Protein AF-A0A7W5HLA7-F1 (afdb_monomer_lite)

Organism: NCBI:txid795312

Secondary structure (DSSP, 8-state):
-----TTSS---------S-----------SHHHHHHHHHHHHHHHHH--

Radius of gyration: 28.7 Å; chains: 1; bounding box: 34×38×82 Å

Sequence (50 aa):
MKMRNDDLTRQDDELTISDSPEEVNQFRFGFWPEIAGLVATGLIIWLMLL

Structure (mmCIF, N/CA/C/O backbone):
data_AF-A0A7W5HLA7-F1
#
_entry.id   AF-A0A7W5HLA7-F1
#
loop_
_atom_site.group_PDB
_atom_site.id
_atom_site.type_symbol
_atom_site.label_atom_id
_atom_site.label_alt_id
_atom_site.label_comp_id
_atom_site.label_asym_id
_atom_site.label_entity_id
_atom_site.label_seq_id
_atom_site.pdbx_PDB_ins_code
_atom_site.Cartn_x
_atom_site.Cartn_y
_atom_site.Cartn_z
_atom_site.occupancy
_atom_site.B_iso_or_equiv
_atom_site.auth_seq_id
_atom_site.auth_comp_id
_atom_site.auth_asym_id
_atom_site.auth_atom_id
_atom_site.pdbx_PDB_model_num
ATOM 1 N N . MET A 1 1 ? -16.180 30.409 63.707 1.00 43.16 1 MET A N 1
ATOM 2 C CA . MET A 1 1 ? -16.843 29.629 62.641 1.00 43.16 1 MET A CA 1
ATOM 3 C C . MET A 1 1 ? -15.759 28.978 61.803 1.00 43.16 1 MET A C 1
ATOM 5 O O . MET A 1 1 ? -15.051 29.678 61.095 1.00 43.16 1 MET A O 1
ATOM 9 N N . LYS A 1 2 ? -15.541 27.674 61.984 1.00 41.50 2 LYS A N 1
ATOM 10 C CA . LYS A 1 2 ? -14.542 26.906 61.236 1.00 41.50 2 LYS A CA 1
ATOM 11 C C . LYS A 1 2 ? -15.233 26.453 59.947 1.00 41.50 2 LYS A C 1
ATOM 13 O O . LYS A 1 2 ? -16.184 25.680 60.031 1.00 41.50 2 LYS A O 1
ATOM 18 N N . MET A 1 3 ? -14.848 27.023 58.8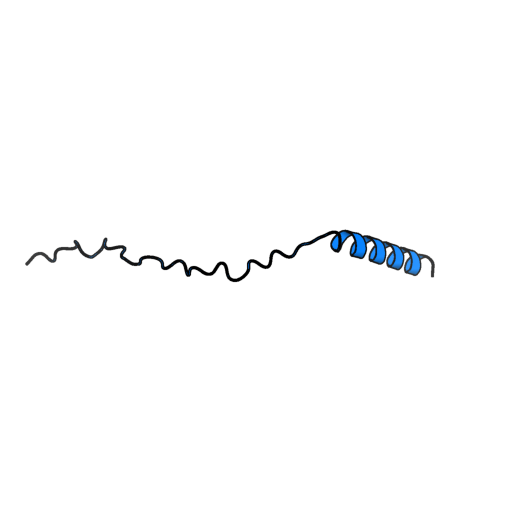03 1.00 51.97 3 MET A N 1
ATOM 19 C CA . MET A 1 3 ? -15.320 26.577 57.488 1.00 51.97 3 MET A CA 1
ATOM 20 C C . MET A 1 3 ? -15.012 25.083 57.372 1.00 51.97 3 MET A C 1
ATOM 22 O O . MET A 1 3 ? -13.856 24.673 57.459 1.00 51.97 3 MET A O 1
ATOM 26 N N . ARG A 1 4 ? -16.068 24.268 57.302 1.00 57.19 4 ARG A N 1
ATOM 27 C CA . ARG A 1 4 ? -15.963 22.829 57.077 1.00 57.19 4 ARG A CA 1
ATOM 28 C C . ARG A 1 4 ? -15.501 22.651 55.637 1.00 57.19 4 ARG A C 1
ATOM 30 O O . ARG A 1 4 ? -16.280 22.869 54.720 1.00 57.19 4 ARG A O 1
ATOM 37 N N . ASN A 1 5 ? -14.235 22.289 55.466 1.00 55.56 5 ASN A N 1
ATOM 38 C CA . ASN A 1 5 ? -13.615 21.915 54.194 1.00 55.56 5 ASN A CA 1
ATOM 39 C C . ASN A 1 5 ? -14.090 20.528 53.707 1.00 55.56 5 ASN A C 1
ATOM 41 O O . ASN A 1 5 ? -13.346 19.831 53.028 1.00 55.56 5 ASN A O 1
ATOM 45 N N . ASP A 1 6 ? -15.309 20.119 54.064 1.00 55.72 6 ASP A N 1
ATOM 46 C CA . ASP A 1 6 ? -15.864 18.799 53.735 1.00 55.72 6 ASP A CA 1
ATOM 47 C C . ASP A 1 6 ? -16.455 18.761 52.313 1.00 55.72 6 ASP A C 1
ATOM 49 O O . ASP A 1 6 ? -16.930 17.726 51.865 1.00 55.72 6 ASP A O 1
ATOM 53 N N . ASP A 1 7 ? -16.406 19.887 51.593 1.00 55.50 7 ASP A N 1
ATOM 54 C CA . ASP A 1 7 ? -16.936 20.037 50.230 1.00 55.50 7 ASP A CA 1
ATOM 55 C C . ASP A 1 7 ? -15.830 20.008 49.152 1.00 55.50 7 ASP A C 1
ATOM 57 O O . ASP A 1 7 ? -16.103 20.068 47.959 1.00 55.50 7 ASP A O 1
ATOM 61 N N . LEU A 1 8 ? -14.555 19.895 49.554 1.00 54.72 8 LEU A N 1
ATOM 62 C CA . LEU A 1 8 ? -13.402 19.875 48.635 1.00 54.72 8 LEU A CA 1
ATOM 63 C C . LEU A 1 8 ? -13.042 18.471 48.124 1.00 54.72 8 LEU A C 1
ATOM 65 O O . LEU A 1 8 ? -12.117 18.326 47.328 1.00 54.72 8 LEU A O 1
ATOM 69 N N . THR A 1 9 ? -13.749 17.436 48.581 1.00 59.81 9 THR A N 1
ATOM 70 C CA . THR A 1 9 ? -13.552 16.046 48.137 1.00 59.81 9 THR A CA 1
ATOM 71 C C . THR A 1 9 ? -14.779 15.465 47.446 1.00 59.81 9 THR A C 1
ATOM 73 O O . THR A 1 9 ? -14.780 14.277 47.126 1.00 59.81 9 THR A O 1
ATOM 76 N N . ARG A 1 10 ? -15.833 16.263 47.224 1.00 55.59 10 ARG A N 1
ATOM 77 C CA . ARG A 1 10 ? -17.015 15.822 46.482 1.00 55.59 10 ARG A CA 1
ATOM 78 C C . ARG A 1 10 ? -16.672 15.799 44.992 1.00 55.59 10 ARG A C 1
ATOM 80 O O . ARG A 1 10 ? -16.920 16.756 44.267 1.00 55.59 10 ARG A O 1
ATOM 87 N N . GLN A 1 11 ? -16.044 14.711 44.556 1.00 63.22 11 GLN A N 1
ATOM 88 C CA . GL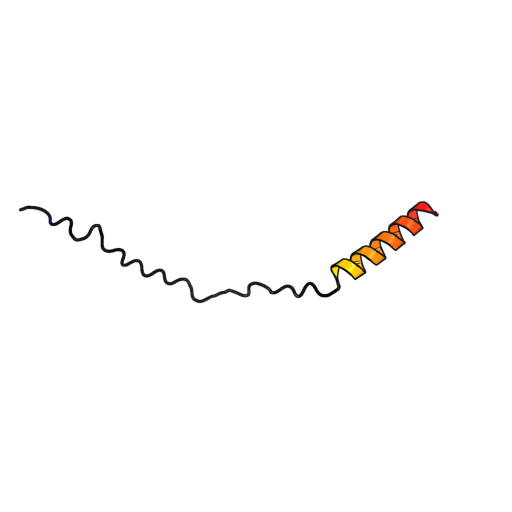N A 1 11 ? -15.850 14.383 43.146 1.00 63.22 11 GLN A CA 1
ATOM 89 C C . GLN A 1 11 ? -17.183 13.896 42.555 1.00 63.22 11 GLN A C 1
ATOM 91 O O . GLN A 1 11 ? -17.296 12.753 42.134 1.00 63.22 11 GLN A O 1
ATOM 96 N N . ASP A 1 12 ? -18.193 14.768 42.551 1.00 58.88 12 ASP A N 1
ATOM 97 C CA . ASP A 1 12 ? -19.485 14.517 41.894 1.00 58.88 12 ASP A CA 1
ATOM 98 C C . ASP A 1 12 ? -19.496 15.077 40.468 1.00 58.88 12 ASP A C 1
ATOM 100 O O . ASP A 1 12 ? -20.543 15.423 39.924 1.00 58.88 12 ASP A O 1
ATOM 104 N N . ASP A 1 13 ? -18.325 15.113 39.839 1.00 56.47 13 ASP A N 1
ATOM 105 C CA . ASP A 1 13 ? -18.265 14.997 38.396 1.00 56.47 13 ASP A CA 1
ATOM 106 C C . ASP A 1 13 ? -18.369 13.501 38.113 1.00 56.47 13 ASP A C 1
ATOM 108 O O . ASP A 1 13 ? -17.376 12.811 37.870 1.00 56.47 13 ASP A O 1
ATOM 112 N N . GLU A 1 14 ? -19.598 12.985 38.211 1.00 56.31 14 GLU A N 1
ATOM 113 C CA . GLU A 1 14 ? -19.991 11.825 37.429 1.00 56.31 14 GLU A CA 1
ATOM 114 C C . GLU A 1 14 ? -19.557 12.178 36.011 1.00 56.31 14 GLU A C 1
ATOM 116 O O . GLU A 1 14 ? -20.187 12.995 35.331 1.00 56.31 14 GLU A O 1
ATOM 121 N N . LEU A 1 15 ? -18.398 11.648 35.604 1.00 56.59 15 LEU A N 1
ATOM 122 C CA . LEU A 1 15 ? -18.069 11.551 34.208 1.00 56.59 15 LEU A CA 1
ATOM 123 C C . LEU A 1 15 ? -19.242 10.764 33.645 1.00 56.59 15 LEU A C 1
ATOM 125 O O . LEU A 1 15 ? -19.254 9.534 33.646 1.00 56.59 15 LEU A O 1
ATOM 129 N N . THR A 1 16 ? -20.215 11.495 33.121 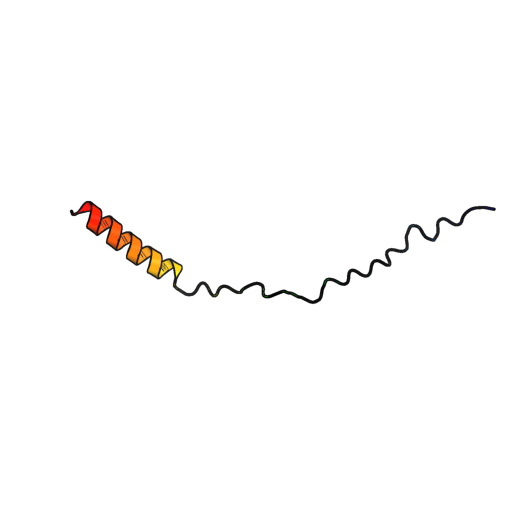1.00 55.59 16 THR A N 1
ATOM 130 C CA . THR A 1 16 ? -20.881 11.109 31.901 1.00 55.59 16 THR A CA 1
ATOM 131 C C . THR A 1 16 ? -19.748 10.980 30.889 1.00 55.59 16 THR A C 1
ATOM 133 O O . THR A 1 16 ? -19.455 11.878 30.103 1.00 55.59 16 THR A O 1
ATOM 136 N N . ILE A 1 17 ? -19.026 9.852 30.985 1.00 56.06 17 ILE A N 1
ATOM 137 C CA . ILE A 1 17 ? -18.407 9.193 29.855 1.00 56.06 17 ILE A CA 1
ATOM 138 C C . ILE A 1 17 ? -19.573 9.129 28.896 1.00 56.06 17 ILE A C 1
ATOM 140 O O . ILE A 1 17 ? -20.507 8.352 29.076 1.00 56.06 17 ILE A O 1
ATOM 144 N N . SER A 1 18 ? -19.577 10.125 28.015 1.00 53.84 18 SER A N 1
ATOM 145 C CA . SER A 1 18 ? -20.458 10.236 26.882 1.00 53.84 18 SER A CA 1
ATOM 146 C C . SER A 1 18 ? -20.531 8.836 26.315 1.00 53.84 18 SER A C 1
ATOM 148 O O . SER A 1 18 ? -19.512 8.287 25.889 1.00 53.84 18 SER A O 1
ATOM 150 N N . ASP A 1 19 ? -21.710 8.238 26.438 1.00 55.44 19 ASP A N 1
ATOM 151 C CA . ASP A 1 19 ? -22.020 6.870 26.048 1.00 55.44 19 ASP A CA 1
ATOM 152 C C . ASP A 1 19 ? -22.128 6.820 24.518 1.00 55.44 19 ASP A C 1
ATOM 154 O O . ASP A 1 19 ? -23.144 6.496 23.911 1.00 55.44 19 ASP A O 1
ATOM 158 N N . SER A 1 20 ? -21.057 7.273 23.883 1.00 60.50 20 SER A N 1
ATOM 159 C CA . SER A 1 20 ? -20.844 7.288 22.461 1.00 60.50 20 SER A CA 1
ATOM 160 C C . SER A 1 20 ? -19.423 6.790 22.258 1.00 60.50 20 SER A C 1
ATOM 162 O O . SER A 1 20 ? -18.483 7.585 22.155 1.00 60.50 20 SER A O 1
ATOM 164 N N . PRO A 1 21 ? -19.215 5.466 22.153 1.00 55.94 21 PRO A N 1
ATOM 165 C CA . PRO A 1 21 ? -18.254 4.996 21.182 1.00 55.94 21 PRO A CA 1
ATOM 166 C C . PRO A 1 21 ? -18.827 5.418 19.826 1.00 55.94 21 PRO A C 1
ATOM 168 O O . PRO A 1 21 ? -19.481 4.627 19.150 1.00 55.94 21 PRO A O 1
ATOM 171 N N . GLU A 1 22 ? -18.662 6.702 19.494 1.00 58.09 22 GLU A N 1
ATOM 172 C CA . GLU A 1 22 ? -18.933 7.269 18.185 1.00 58.09 22 GLU A CA 1
ATOM 173 C C . GLU A 1 22 ? -18.042 6.489 17.251 1.00 58.09 22 GLU A C 1
ATOM 175 O O . GLU A 1 22 ? -16.837 6.724 17.205 1.00 58.09 22 GLU A O 1
ATOM 180 N N . GLU A 1 23 ? -18.646 5.439 16.698 1.00 59.38 23 GLU A N 1
ATOM 181 C CA . GLU A 1 23 ? -18.157 4.577 15.649 1.00 59.38 23 GLU A CA 1
ATOM 182 C C . GLU A 1 23 ? -16.638 4.635 15.589 1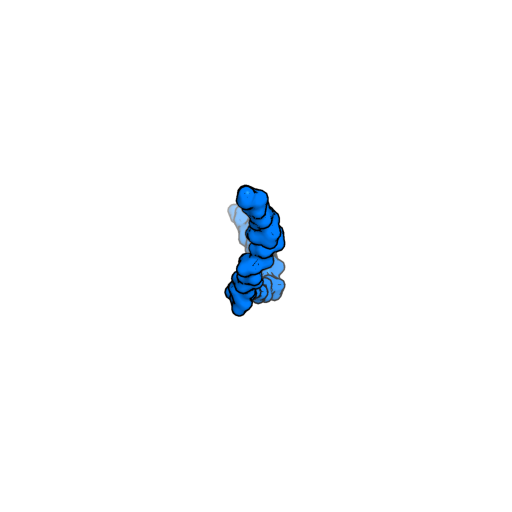.00 59.38 23 GLU A C 1
ATOM 184 O O . GLU A 1 23 ? -16.066 5.325 14.742 1.00 59.38 23 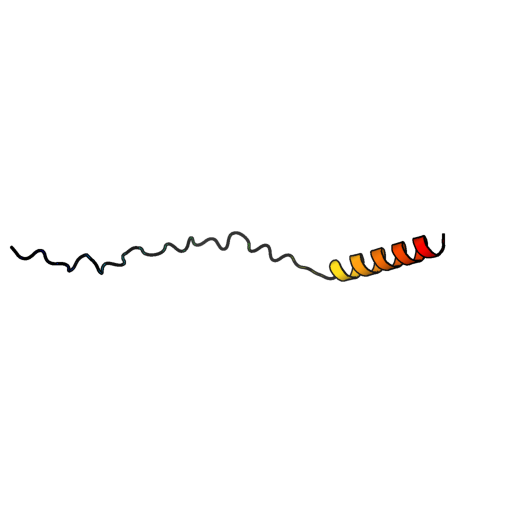GLU A O 1
ATOM 189 N N . VAL A 1 24 ? -15.962 3.934 16.517 1.00 59.03 24 VAL A N 1
ATOM 190 C CA . VAL A 1 24 ? -14.593 3.502 16.239 1.00 59.03 24 VAL A CA 1
ATOM 191 C C . VAL A 1 24 ? -14.739 2.751 14.942 1.00 59.03 24 VAL A C 1
ATOM 193 O O . VAL A 1 24 ? -15.246 1.632 14.935 1.00 59.03 24 VAL A O 1
ATOM 196 N N . ASN A 1 25 ? -14.479 3.454 13.843 1.00 61.59 25 ASN A N 1
ATOM 197 C CA . ASN A 1 25 ? -14.731 2.983 12.510 1.00 61.59 25 ASN A CA 1
ATOM 198 C C . ASN A 1 25 ? -13.845 1.761 12.448 1.00 61.59 25 ASN A C 1
ATOM 200 O O . ASN A 1 25 ? -12.617 1.882 12.394 1.00 61.59 25 ASN A O 1
ATOM 204 N N . GLN A 1 26 ? -14.459 0.593 12.645 1.00 60.12 26 GLN A N 1
ATOM 205 C CA . GLN A 1 26 ? -13.793 -0.684 12.594 1.00 60.12 26 GLN A CA 1
ATOM 206 C C . GLN A 1 26 ? -13.538 -0.827 11.111 1.00 60.12 26 GLN A C 1
ATOM 208 O O . GLN A 1 26 ? -14.285 -1.505 10.409 1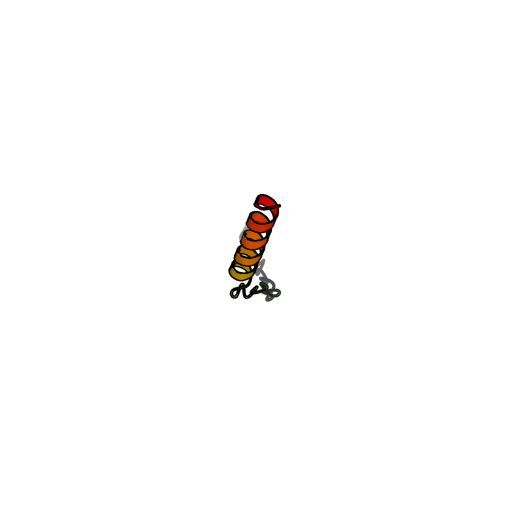.00 60.12 26 GLN A O 1
ATOM 213 N N . PHE A 1 27 ? -12.559 -0.065 10.615 1.00 62.88 27 PHE A N 1
ATOM 214 C CA . PHE A 1 27 ? -12.060 -0.145 9.273 1.00 62.88 27 PHE A CA 1
ATOM 215 C C . PHE A 1 27 ? -11.662 -1.597 9.183 1.00 62.88 27 PHE A C 1
ATOM 217 O O . PHE A 1 27 ? -10.657 -2.035 9.746 1.00 62.88 27 PHE A O 1
ATOM 224 N N . ARG A 1 28 ? -12.545 -2.377 8.566 1.00 67.62 28 ARG A N 1
ATOM 225 C CA . ARG A 1 28 ? -12.289 -3.752 8.213 1.00 67.62 28 ARG A CA 1
ATOM 226 C C . ARG A 1 28 ? -11.247 -3.629 7.123 1.00 67.62 28 ARG A C 1
ATOM 228 O O . ARG A 1 28 ? -11.578 -3.631 5.940 1.00 67.62 28 ARG A O 1
ATOM 235 N N . PHE A 1 29 ? -9.997 -3.453 7.539 1.00 66.62 29 PHE A N 1
ATOM 236 C CA . PHE A 1 29 ? -8.822 -3.705 6.737 1.00 66.62 29 PHE A CA 1
ATOM 237 C C . PHE A 1 29 ? -8.877 -5.204 6.447 1.00 66.62 29 PHE A C 1
ATOM 239 O O . PHE A 1 29 ? -8.257 -6.019 7.118 1.00 66.62 29 PHE A O 1
ATOM 246 N N . GLY A 1 30 ? -9.752 -5.589 5.515 1.00 74.94 30 GLY A N 1
ATOM 247 C CA . GLY A 1 30 ? -9.669 -6.879 4.858 1.00 74.94 30 GLY A CA 1
ATOM 248 C C . GLY A 1 30 ? -8.380 -6.917 4.044 1.00 74.94 30 GLY A C 1
ATOM 249 O O . GLY A 1 30 ? -7.453 -6.156 4.288 1.00 74.94 30 GLY A O 1
ATOM 250 N N . PHE A 1 31 ? -8.346 -7.714 2.987 1.00 79.75 31 PHE A N 1
ATOM 251 C CA . PHE A 1 31 ? -7.139 -7.885 2.167 1.00 79.75 31 PHE A CA 1
ATOM 252 C C . PHE A 1 31 ? -6.774 -6.677 1.272 1.00 79.75 31 PHE A C 1
ATOM 254 O O . PHE A 1 31 ? -6.073 -6.816 0.271 1.00 79.75 31 PHE A O 1
ATOM 261 N N . TRP A 1 32 ? -7.310 -5.488 1.563 1.00 87.69 32 TRP A N 1
ATOM 262 C CA . TRP A 1 32 ? -7.126 -4.286 0.748 1.00 87.69 32 TRP A CA 1
ATOM 263 C C . TRP A 1 32 ? -5.677 -3.768 0.743 1.00 87.69 32 TRP A C 1
ATOM 265 O O . TRP A 1 32 ? -5.195 -3.418 -0.337 1.00 87.69 32 TRP A O 1
ATOM 275 N N . PRO A 1 33 ? -4.951 -3.749 1.883 1.00 90.56 33 PRO A N 1
ATOM 276 C CA . PRO A 1 33 ? -3.529 -3.404 1.899 1.00 90.56 33 PRO A CA 1
ATOM 277 C C . PRO A 1 33 ? -2.678 -4.341 1.031 1.00 90.56 33 PRO A C 1
ATOM 279 O O . PRO A 1 33 ? -1.798 -3.881 0.305 1.00 90.56 33 PRO A O 1
ATOM 282 N N . GLU A 1 34 ? -2.966 -5.641 1.047 1.00 90.88 34 GLU A N 1
ATOM 283 C CA . GLU A 1 34 ? -2.242 -6.655 0.277 1.00 90.88 34 GLU A CA 1
ATOM 284 C C . GLU A 1 34 ? -2.487 -6.505 -1.227 1.00 90.88 34 GLU A C 1
ATOM 286 O O . GLU A 1 34 ? -1.541 -6.534 -2.016 1.00 90.88 34 GLU A O 1
ATOM 291 N N . ILE A 1 35 ? -3.743 -6.286 -1.633 1.00 94.38 35 ILE A N 1
ATOM 292 C CA . ILE A 1 35 ? -4.094 -6.038 -3.040 1.00 94.38 35 ILE A CA 1
ATOM 293 C C . ILE A 1 35 ? -3.414 -4.755 -3.535 1.00 94.38 35 ILE A C 1
ATOM 295 O O . ILE A 1 35 ? -2.822 -4.752 -4.616 1.00 94.38 35 ILE A O 1
ATOM 299 N N . ALA A 1 36 ? -3.448 -3.681 -2.740 1.00 95.25 36 ALA A N 1
ATOM 300 C CA . ALA A 1 36 ? -2.782 -2.425 -3.079 1.00 95.25 36 ALA A CA 1
ATOM 301 C C . ALA A 1 36 ? -1.262 -2.605 -3.226 1.00 95.25 36 ALA A C 1
ATOM 303 O O . ALA A 1 36 ? -0.670 -2.087 -4.175 1.00 95.25 36 ALA A O 1
ATOM 304 N N . GLY A 1 37 ? -0.645 -3.390 -2.337 1.00 95.25 37 GLY A N 1
ATOM 305 C CA . GLY A 1 37 ? 0.770 -3.744 -2.413 1.00 95.25 37 GLY A CA 1
ATOM 306 C C . GLY A 1 37 ? 1.123 -4.477 -3.707 1.00 95.25 37 GLY A C 1
ATOM 307 O O . GLY A 1 37 ? 2.048 -4.067 -4.405 1.00 95.25 37 GLY A O 1
ATOM 308 N N . LEU A 1 38 ? 0.352 -5.504 -4.079 1.00 97.12 38 LEU A N 1
ATOM 309 C CA . LEU A 1 38 ? 0.585 -6.272 -5.310 1.00 97.12 38 LEU A CA 1
ATOM 310 C C . LEU A 1 38 ? 0.472 -5.407 -6.571 1.00 97.12 38 LEU A C 1
ATOM 312 O O . LEU A 1 38 ? 1.316 -5.503 -7.465 1.00 97.12 38 LEU A O 1
ATOM 316 N N . VAL A 1 39 ? -0.538 -4.535 -6.634 1.00 97.31 39 VAL A N 1
ATOM 317 C CA . VAL A 1 39 ? -0.712 -3.600 -7.755 1.00 97.31 39 VAL A CA 1
ATOM 318 C C . VAL A 1 39 ? 0.462 -2.622 -7.834 1.00 97.31 39 VAL A C 1
ATOM 320 O O . VAL A 1 39 ? 1.019 -2.421 -8.915 1.00 97.31 39 VAL A O 1
ATOM 323 N N . ALA A 1 40 ? 0.885 -2.055 -6.700 1.00 97.38 40 ALA A N 1
ATOM 324 C CA . ALA A 1 40 ? 2.023 -1.141 -6.649 1.00 97.38 40 ALA A CA 1
ATOM 325 C C . ALA A 1 40 ? 3.327 -1.822 -7.097 1.00 97.38 40 ALA A C 1
ATOM 327 O O . ALA A 1 40 ? 4.072 -1.254 -7.895 1.00 97.38 40 ALA A O 1
ATOM 328 N N . THR A 1 41 ? 3.584 -3.055 -6.651 1.00 97.50 41 THR A N 1
ATOM 329 C CA . THR A 1 41 ? 4.746 -3.837 -7.097 1.00 97.50 41 THR A CA 1
ATOM 330 C C . THR A 1 41 ? 4.727 -4.063 -8.609 1.00 97.50 41 THR A C 1
ATOM 332 O O . THR A 1 41 ? 5.743 -3.840 -9.266 1.00 97.50 41 THR A O 1
ATOM 335 N N . GLY A 1 42 ? 3.579 -4.443 -9.179 1.00 97.88 42 GLY A N 1
ATOM 336 C CA . GLY A 1 42 ? 3.434 -4.618 -10.626 1.00 97.88 42 GLY A CA 1
ATOM 337 C C . GLY A 1 42 ? 3.721 -3.336 -11.413 1.00 97.88 42 GLY A C 1
ATOM 338 O O . GLY A 1 42 ? 4.442 -3.377 -12.408 1.00 97.88 42 GLY A O 1
ATOM 339 N N . LEU A 1 43 ? 3.225 -2.189 -10.935 1.00 97.81 43 LEU A N 1
ATOM 340 C CA . LEU A 1 43 ? 3.485 -0.884 -11.551 1.00 97.81 43 LEU A CA 1
ATOM 341 C C . LEU A 1 43 ? 4.964 -0.493 -11.498 1.00 97.81 43 LEU A C 1
ATOM 343 O O . LEU A 1 43 ? 5.496 -0.005 -12.491 1.00 97.81 43 LEU A O 1
ATOM 347 N N . ILE A 1 44 ? 5.640 -0.726 -10.371 1.00 97.94 44 ILE A N 1
ATOM 348 C CA . ILE A 1 44 ? 7.074 -0.431 -10.232 1.00 97.94 44 ILE A CA 1
ATOM 349 C C . ILE A 1 44 ? 7.893 -1.282 -11.204 1.00 97.94 44 ILE A C 1
ATOM 351 O O . ILE A 1 44 ? 8.751 -0.750 -11.903 1.00 97.94 44 ILE A O 1
ATOM 355 N N . ILE A 1 45 ? 7.612 -2.587 -11.284 1.00 98.00 45 ILE A N 1
ATOM 356 C CA . ILE A 1 45 ? 8.295 -3.489 -12.224 1.00 98.00 45 ILE A CA 1
ATOM 357 C C . ILE A 1 45 ? 8.056 -3.034 -13.665 1.00 98.00 45 ILE A C 1
ATOM 359 O O . ILE A 1 45 ? 8.995 -2.982 -14.454 1.00 98.00 45 ILE A O 1
ATOM 363 N N . TRP A 1 46 ? 6.816 -2.677 -14.002 1.00 97.56 46 TRP A N 1
ATOM 364 C CA . TRP A 1 46 ? 6.474 -2.193 -15.336 1.00 97.56 46 TRP A CA 1
ATOM 365 C C . TRP A 1 46 ? 7.245 -0.921 -15.706 1.00 97.56 46 TRP A C 1
ATOM 367 O O . TRP A 1 46 ? 7.803 -0.852 -16.796 1.00 97.56 46 TRP A O 1
ATOM 377 N N . LEU A 1 47 ? 7.351 0.040 -14.784 1.00 97.19 47 LEU A N 1
ATOM 378 C CA . LEU A 1 47 ? 8.132 1.263 -14.988 1.00 97.19 47 LEU A CA 1
ATOM 379 C C . LEU A 1 47 ? 9.638 1.006 -15.105 1.00 97.19 47 LEU A C 1
ATOM 381 O O . LEU A 1 47 ? 10.312 1.738 -15.816 1.00 97.19 47 LEU A O 1
ATOM 385 N N . MET A 1 48 ? 10.175 -0.005 -14.417 1.00 95.88 48 MET A N 1
ATOM 386 C CA . MET A 1 48 ? 11.593 -0.371 -14.533 1.00 95.88 48 MET A CA 1
ATOM 387 C C . MET A 1 48 ? 11.938 -1.043 -15.866 1.00 95.88 48 MET A C 1
ATOM 389 O O . MET A 1 48 ? 13.101 -1.033 -16.260 1.00 95.88 48 MET A O 1
ATOM 393 N N . LEU A 1 49 ? 10.961 -1.678 -16.515 1.00 92.94 49 LEU A N 1
ATOM 394 C CA . LEU A 1 49 ? 11.143 -2.399 -17.779 1.00 92.94 49 LEU A CA 1
ATOM 395 C C . LEU A 1 49 ? 10.803 -1.556 -19.019 1.00 92.94 49 LEU A C 1
ATOM 397 O O . LEU A 1 49 ? 10.972 -2.051 -20.135 1.00 92.94 49 LEU A O 1
ATOM 401 N N . LEU A 1 50 ? 10.304 -0.333 -18.825 1.00 83.69 50 LEU A N 1
ATOM 402 C CA . LEU A 1 50 ? 10.076 0.663 -19.873 1.00 83.69 50 LEU A CA 1
ATOM 403 C C . LEU A 1 50 ? 11.389 1.376 -20.235 1.00 83.69 50 LEU A C 1
ATOM 405 O O . LEU A 1 50 ? 11.606 1.601 -21.446 1.00 83.69 50 LEU A O 1
#

pLDDT: mean 72.24, std 18.75, range [41.5, 98.0]

Foldseek 3Di:
DDPPPVPVPPPPPPPPPVPDPPCPVPPPPDCVVVVVVVVVVVVVVVVVVD